Protein AF-A0A3N5EHM6-F1 (afdb_monomer)

Radius of gyration: 21.65 Å; Cα contacts (8 Å, |Δi|>4): 119; chains: 1; bounding box: 47×43×60 Å

pLDDT: mean 87.14, std 9.92, range [36.75, 95.5]

Foldseek 3Di:
DDDQDPPLLVVVLVVCVVVPDDAFDKDFLVVLCVSNVHDAPDPSSVVSVVVSQVVVVVVVWHWDDRCNPPRMIGTHHPVVVVVVVVVVVVVVLVVLVVVLVVLVPDDLVPDDPVCSVVSVVVNVVSVVVNVVVVVVVVVVVCCVVPPVVVVCPPD

Nearest PDB structures (foldseek):
  3na7-assembly1_A  TM=4.269E-01  e=7.988E+00  Helicobacter pylori NCTC 11638

Mean predicted aligned error: 8.36 Å

Structure (mmCIF, N/CA/C/O backbone):
data_AF-A0A3N5EHM6-F1
#
_entry.id   AF-A0A3N5EHM6-F1
#
loop_
_atom_site.group_PDB
_atom_site.id
_atom_site.type_symbol
_atom_site.label_atom_id
_atom_site.label_alt_id
_atom_site.label_comp_id
_atom_site.label_asym_id
_atom_site.label_entity_id
_atom_site.label_seq_id
_atom_site.pdbx_PDB_ins_code
_atom_site.Cartn_x
_atom_site.Cartn_y
_atom_site.Cartn_z
_atom_site.occupancy
_atom_site.B_iso_or_equiv
_atom_site.auth_seq_id
_atom_site.auth_comp_id
_atom_site.auth_asym_id
_atom_site.auth_atom_id
_atom_site.pdbx_PDB_model_num
ATOM 1 N N . MET A 1 1 ? 8.380 14.154 36.063 1.00 42.00 1 MET A N 1
ATOM 2 C CA . MET A 1 1 ? 8.611 13.977 34.612 1.00 42.00 1 MET A CA 1
ATOM 3 C C . MET A 1 1 ? 8.013 12.639 34.206 1.00 42.00 1 MET A C 1
ATOM 5 O O . MET A 1 1 ? 8.430 11.632 34.759 1.00 42.00 1 MET A O 1
ATOM 9 N N . SER A 1 2 ? 6.992 12.623 33.343 1.00 50.50 2 SER A N 1
ATOM 10 C CA . SER A 1 2 ? 6.391 11.370 32.861 1.00 50.50 2 SER A CA 1
ATOM 11 C C . SER A 1 2 ? 7.374 10.664 31.922 1.00 50.50 2 SER A C 1
ATOM 13 O O . SER A 1 2 ? 7.835 11.262 30.949 1.00 50.50 2 SER A O 1
ATOM 15 N N . VAL A 1 3 ? 7.746 9.425 32.245 1.00 61.59 3 VAL A N 1
ATOM 16 C CA . VAL A 1 3 ? 8.650 8.606 31.428 1.00 61.59 3 VAL A CA 1
ATOM 17 C C . VAL A 1 3 ? 7.869 8.121 30.209 1.00 61.59 3 VAL A C 1
ATOM 19 O O . VAL A 1 3 ? 7.010 7.249 30.323 1.00 61.59 3 VAL A O 1
ATOM 22 N N . ARG A 1 4 ? 8.144 8.695 29.032 1.00 64.44 4 ARG A N 1
ATOM 23 C CA . ARG A 1 4 ? 7.526 8.247 27.776 1.00 64.44 4 ARG A CA 1
ATOM 24 C C . ARG A 1 4 ? 8.094 6.881 27.389 1.00 64.44 4 ARG A C 1
ATOM 26 O O . ARG A 1 4 ? 9.306 6.740 27.225 1.00 64.44 4 ARG A O 1
ATOM 33 N N . LYS A 1 5 ? 7.226 5.877 27.236 1.00 69.88 5 LYS A N 1
ATOM 34 C CA . LYS A 1 5 ? 7.623 4.550 26.751 1.00 69.88 5 LYS A CA 1
ATOM 35 C C . LYS A 1 5 ? 7.941 4.637 25.257 1.00 69.88 5 LYS A C 1
ATOM 37 O O . LYS A 1 5 ? 7.133 5.114 24.466 1.00 69.88 5 LYS A O 1
ATOM 42 N N . LEU A 1 6 ? 9.133 4.186 24.875 1.00 77.44 6 LEU A N 1
ATOM 43 C CA . LEU A 1 6 ? 9.514 4.044 23.473 1.00 77.44 6 LEU A CA 1
ATOM 44 C C . LEU A 1 6 ? 9.160 2.636 22.964 1.00 77.44 6 LEU A C 1
ATOM 46 O O . LEU A 1 6 ? 9.281 1.671 23.721 1.00 77.44 6 LEU A O 1
ATOM 50 N N . PRO A 1 7 ? 8.792 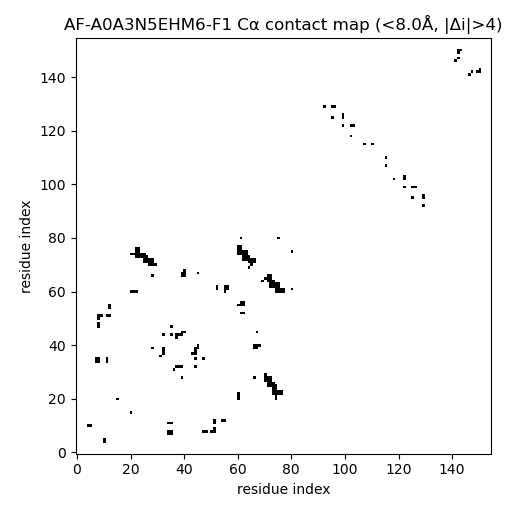2.491 21.679 1.00 84.50 7 PRO A N 1
ATOM 51 C CA . PRO A 1 7 ? 8.605 3.558 20.693 1.00 84.50 7 PRO A CA 1
ATOM 52 C C . PRO A 1 7 ? 7.267 4.304 20.868 1.00 84.50 7 PRO A C 1
ATOM 54 O O . PRO A 1 7 ? 6.240 3.684 21.130 1.00 84.50 7 PRO A O 1
ATOM 57 N N . LEU A 1 8 ? 7.279 5.630 20.663 1.00 89.56 8 LEU A N 1
ATOM 58 C CA . LEU A 1 8 ? 6.139 6.532 20.937 1.00 89.56 8 LEU A CA 1
ATOM 59 C C . LEU A 1 8 ? 4.844 6.146 20.208 1.00 89.56 8 LEU A C 1
ATOM 61 O O . LEU A 1 8 ? 3.749 6.392 20.706 1.00 89.56 8 LEU A O 1
ATOM 65 N N . TRP A 1 9 ? 4.962 5.515 19.038 1.00 91.62 9 TRP A N 1
ATOM 66 C CA . TRP A 1 9 ? 3.804 5.076 18.266 1.00 91.62 9 TRP A CA 1
ATOM 67 C C . TRP A 1 9 ? 2.978 4.001 18.985 1.00 91.62 9 TRP A C 1
ATOM 69 O O . TRP A 1 9 ? 1.769 3.964 18.787 1.00 91.62 9 TRP A O 1
ATOM 79 N N . LYS A 1 10 ? 3.592 3.157 19.832 1.00 91.19 10 LYS A N 1
ATOM 80 C CA . LYS A 1 10 ? 2.867 2.111 20.574 1.00 91.19 10 LYS A CA 1
ATOM 81 C C . LYS A 1 10 ? 1.933 2.713 21.607 1.00 91.19 10 LYS A C 1
ATOM 83 O O . LYS A 1 10 ? 0.760 2.369 21.626 1.00 91.19 10 LYS A O 1
ATOM 88 N N . SER A 1 11 ? 2.444 3.650 22.405 1.00 90.25 11 SER A N 1
ATOM 89 C CA . SER A 1 11 ? 1.629 4.367 23.388 1.00 90.25 11 SER A CA 1
ATOM 90 C C . SER A 1 11 ? 0.480 5.108 22.715 1.00 90.25 11 SER A C 1
ATOM 92 O O . SER A 1 11 ? -0.646 5.018 23.175 1.00 90.25 11 SER A O 1
ATOM 94 N N . LEU A 1 12 ? 0.725 5.734 21.558 1.00 91.62 12 LEU A N 1
ATOM 95 C CA . LEU A 1 12 ? -0.352 6.370 20.805 1.00 91.62 12 LEU A CA 1
ATOM 96 C C . LEU A 1 12 ? -1.414 5.362 20.331 1.00 91.62 12 LEU A C 1
ATOM 98 O O . LEU A 1 12 ? -2.596 5.678 20.366 1.00 91.62 12 LEU A O 1
ATOM 102 N N . VAL A 1 13 ? -1.034 4.159 19.890 1.00 92.81 13 VAL A N 1
ATOM 103 C CA . VAL A 1 13 ? -2.011 3.119 19.515 1.00 92.81 13 VAL A CA 1
ATOM 104 C C . VAL A 1 13 ? -2.831 2.667 20.725 1.00 92.81 13 VAL A C 1
ATOM 106 O O . VAL A 1 13 ? -4.052 2.573 20.617 1.00 92.81 13 VAL A O 1
ATOM 109 N N . GLU A 1 14 ? -2.188 2.434 21.870 1.00 91.50 14 GLU A N 1
ATOM 110 C CA . GLU A 1 14 ? -2.866 2.088 23.128 1.00 91.50 14 GLU A CA 1
ATOM 111 C C . GLU A 1 14 ? -3.863 3.181 23.545 1.00 91.50 14 GLU A C 1
ATOM 113 O O . GLU A 1 14 ? -5.011 2.869 23.871 1.00 91.50 14 GLU A O 1
ATOM 118 N N . ASP A 1 15 ? -3.465 4.453 23.456 1.00 91.00 15 ASP A N 1
ATOM 119 C CA . ASP A 1 15 ? -4.325 5.603 23.750 1.00 91.00 15 ASP A CA 1
ATOM 120 C C . ASP A 1 15 ? -5.528 5.651 22.798 1.00 91.00 15 ASP A C 1
ATOM 122 O O . ASP A 1 15 ? -6.670 5.797 23.233 1.00 91.00 15 ASP A O 1
ATOM 126 N N . LEU A 1 16 ? -5.298 5.464 21.493 1.00 91.44 16 LEU A N 1
ATOM 127 C CA . LEU A 1 16 ? -6.361 5.452 20.485 1.00 91.44 16 LEU A CA 1
ATOM 128 C C . LEU A 1 16 ? -7.382 4.338 20.749 1.00 91.44 16 LEU A C 1
ATOM 130 O O . LEU A 1 16 ? -8.583 4.592 20.661 1.00 91.44 16 LEU A O 1
ATOM 134 N N . ILE A 1 17 ? -6.911 3.128 21.073 1.00 90.62 17 ILE A N 1
ATOM 135 C CA . ILE A 1 17 ? -7.755 1.970 21.403 1.00 90.62 17 ILE A CA 1
ATOM 136 C C . ILE A 1 17 ? -8.554 2.234 22.680 1.00 90.62 17 ILE A C 1
ATOM 138 O O . ILE A 1 17 ? -9.762 1.997 22.703 1.00 90.62 17 ILE A O 1
ATOM 142 N N . THR A 1 18 ? -7.903 2.769 23.713 1.00 90.38 18 THR A N 1
ATOM 143 C CA . THR A 1 18 ? -8.532 3.070 25.008 1.00 90.38 18 THR A CA 1
ATOM 144 C C . THR A 1 18 ? -9.612 4.146 24.880 1.00 90.38 18 THR A C 1
ATOM 146 O O . THR A 1 18 ? -10.661 4.048 25.510 1.00 90.38 18 THR A O 1
ATOM 149 N N . GLU A 1 19 ? -9.409 5.142 24.017 1.00 88.44 19 GLU A N 1
ATOM 150 C CA . GLU A 1 19 ? -10.397 6.182 23.700 1.00 88.44 19 GLU A CA 1
ATOM 151 C C . GLU A 1 19 ? -11.603 5.689 22.879 1.00 88.44 19 GLU A C 1
ATOM 153 O O . GLU A 1 19 ? -12.486 6.488 22.554 1.00 88.44 19 GLU A O 1
ATOM 158 N N . GLY A 1 20 ? -11.630 4.414 22.483 1.00 86.75 20 GLY A N 1
ATOM 159 C CA . GLY A 1 20 ? -12.641 3.856 21.592 1.00 86.75 20 GLY A CA 1
ATOM 160 C C . GLY A 1 20 ? -12.397 4.271 20.142 1.00 86.75 20 GLY A C 1
ATOM 161 O O . GLY A 1 20 ? -12.760 5.371 19.707 1.00 86.75 20 GLY A O 1
ATOM 162 N N . VAL A 1 21 ? -11.760 3.392 19.368 1.00 88.69 21 VAL A N 1
ATOM 163 C CA . VAL A 1 21 ? -11.644 3.558 17.913 1.00 88.69 21 VAL A CA 1
ATOM 164 C C . VAL A 1 21 ? -12.964 3.147 17.269 1.00 88.69 21 VAL A C 1
ATOM 166 O O . VAL A 1 21 ? -13.465 2.053 17.507 1.00 88.69 21 VAL A O 1
ATOM 169 N N . GLU A 1 22 ? -13.507 4.013 16.417 1.00 90.06 22 GLU A N 1
ATOM 170 C CA . GLU A 1 22 ? -14.748 3.760 15.684 1.00 90.06 22 GLU A CA 1
ATOM 171 C C . GLU A 1 22 ? -14.575 4.108 14.206 1.00 90.06 22 GLU A C 1
ATOM 173 O O . GLU A 1 22 ? -13.814 5.010 13.839 1.00 90.06 22 GLU A O 1
ATOM 178 N N . HIS A 1 23 ? -15.296 3.406 13.332 1.00 90.12 23 HIS A N 1
ATOM 179 C CA . HIS A 1 23 ? -15.320 3.736 11.910 1.00 90.12 23 HIS A CA 1
ATOM 180 C C . HIS A 1 23 ? -15.903 5.139 11.689 1.00 90.12 23 HIS A C 1
ATOM 182 O O . HIS A 1 23 ? -16.923 5.504 12.259 1.00 90.12 23 HIS A O 1
ATOM 188 N N . GLY A 1 24 ? -15.264 5.925 10.826 1.00 87.56 24 GLY A N 1
ATOM 189 C CA . GLY A 1 24 ? -15.614 7.321 10.569 1.00 87.56 24 GLY A CA 1
ATOM 190 C C . GLY A 1 24 ? -14.925 8.318 11.502 1.00 87.56 24 GLY A C 1
ATOM 191 O O . GLY A 1 24 ? -14.921 9.507 11.188 1.00 87.56 24 GLY A O 1
ATOM 192 N N . LYS A 1 25 ? -14.285 7.864 12.591 1.00 91.25 25 LYS A N 1
ATOM 193 C CA . LYS A 1 25 ? -13.548 8.745 13.504 1.00 91.25 25 LYS A CA 1
ATOM 194 C C . LYS A 1 25 ? -12.364 9.387 12.783 1.00 91.25 25 LYS A C 1
ATOM 196 O O . LYS A 1 25 ? -11.558 8.703 12.144 1.00 91.25 25 LYS A O 1
ATOM 201 N N . VAL A 1 26 ? -12.285 10.713 12.877 1.00 91.00 26 VAL A N 1
ATOM 202 C CA . VAL A 1 26 ? -11.243 11.540 12.264 1.00 91.00 26 VAL A CA 1
ATOM 203 C C . VAL A 1 26 ? -10.299 12.026 13.353 1.00 91.00 26 VAL A C 1
ATOM 205 O O . VAL A 1 26 ? -10.731 12.544 14.379 1.00 91.00 26 VAL A O 1
ATOM 208 N N . TYR A 1 27 ? -9.007 11.886 13.106 1.00 90.38 27 TYR A N 1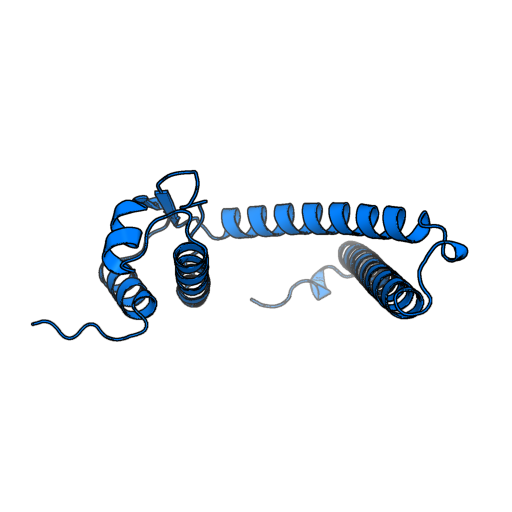
ATOM 209 C CA . TYR A 1 27 ? -7.941 12.355 13.967 1.00 90.38 27 TYR A CA 1
ATOM 210 C C . TYR A 1 27 ? -7.109 13.401 13.229 1.00 90.38 27 TYR A C 1
ATOM 212 O O . TYR A 1 27 ? -6.652 13.169 12.107 1.00 90.38 27 TYR A O 1
ATOM 220 N N . ASP A 1 28 ? -6.902 14.550 13.864 1.00 90.06 28 ASP A N 1
ATOM 221 C CA . ASP A 1 28 ? -6.049 15.612 13.335 1.00 90.06 28 ASP A CA 1
ATOM 222 C C . ASP A 1 28 ? -4.582 15.158 13.310 1.00 90.06 28 ASP A C 1
ATOM 224 O O . ASP A 1 28 ? -4.087 14.553 14.264 1.00 90.06 28 ASP A O 1
ATOM 228 N N . ALA A 1 29 ? -3.866 15.469 12.231 1.00 87.69 29 ALA A N 1
ATOM 229 C CA . ALA A 1 29 ? -2.433 15.236 12.135 1.00 87.69 29 ALA A CA 1
ATOM 230 C C . ALA A 1 29 ? -1.647 15.963 13.239 1.00 87.69 29 ALA A C 1
ATOM 232 O O . ALA A 1 29 ? -0.627 15.429 13.671 1.00 87.69 29 ALA A O 1
ATOM 233 N N . ALA A 1 30 ? -2.122 17.112 13.738 1.00 89.56 30 ALA A N 1
ATOM 234 C CA . ALA A 1 30 ? -1.471 17.838 14.833 1.00 89.56 30 ALA A CA 1
ATOM 235 C C . ALA A 1 30 ? -1.325 16.975 16.100 1.00 89.56 30 ALA A C 1
ATOM 237 O O . ALA A 1 30 ? -0.265 16.955 16.727 1.00 89.56 30 ALA A O 1
ATOM 238 N N . ARG A 1 31 ? -2.347 16.166 16.414 1.00 90.44 31 ARG A N 1
ATOM 239 C CA . ARG A 1 31 ? -2.307 15.196 17.520 1.00 90.44 31 ARG A CA 1
ATOM 240 C C . ARG A 1 31 ? -1.185 14.171 17.336 1.00 90.44 31 ARG A C 1
ATOM 242 O O . ARG A 1 31 ? -0.502 13.815 18.292 1.00 90.44 31 ARG A O 1
ATOM 249 N N . PHE A 1 32 ? -0.983 13.693 16.108 1.00 91.00 32 PHE A N 1
ATOM 250 C CA . PHE A 1 32 ? 0.095 12.751 15.803 1.00 91.00 32 PHE A CA 1
ATOM 251 C C . PHE A 1 32 ? 1.463 13.420 15.902 1.00 91.00 32 PHE A C 1
ATOM 253 O O . PHE A 1 32 ? 2.394 12.791 16.392 1.00 91.00 32 PHE A O 1
ATOM 260 N N . GLU A 1 33 ? 1.604 14.669 15.451 1.00 91.62 33 GLU A N 1
ATOM 261 C CA . GLU A 1 33 ? 2.876 15.397 15.536 1.00 91.62 33 GLU A CA 1
ATOM 262 C C . GLU A 1 33 ? 3.327 15.562 16.991 1.00 91.62 33 GLU A C 1
ATOM 264 O O . GLU A 1 33 ? 4.495 15.332 17.311 1.00 91.62 33 GLU A O 1
ATOM 269 N N . GLU A 1 34 ? 2.390 15.900 17.880 1.00 92.00 34 GLU A N 1
ATOM 270 C CA . GLU A 1 34 ? 2.644 16.044 19.312 1.00 92.00 34 GLU A CA 1
ATOM 271 C C . GLU A 1 34 ? 3.011 14.704 19.967 1.00 92.00 34 GLU A C 1
ATOM 273 O O . GLU A 1 34 ? 4.063 14.581 20.607 1.00 92.00 34 GLU A O 1
ATOM 278 N N . ALA A 1 35 ? 2.187 13.674 19.758 1.00 90.94 35 ALA A N 1
ATOM 279 C CA . ALA A 1 35 ? 2.385 12.359 20.363 1.00 90.94 35 ALA A CA 1
ATOM 280 C C . ALA A 1 35 ? 3.669 11.671 19.870 1.00 90.94 35 ALA A C 1
ATOM 282 O O . ALA A 1 35 ? 4.412 11.082 20.657 1.00 90.94 35 ALA A O 1
ATOM 283 N N . LEU A 1 36 ? 3.976 11.787 18.575 1.00 91.19 36 LEU A N 1
ATOM 284 C CA . LEU A 1 36 ? 5.167 11.196 17.964 1.00 91.19 36 LEU A CA 1
ATOM 285 C C . LEU A 1 36 ? 6.411 12.077 18.092 1.00 91.19 36 LEU A C 1
ATOM 287 O O . LEU A 1 36 ? 7.500 11.630 17.737 1.00 91.19 36 LEU A O 1
ATOM 291 N N . SER A 1 37 ? 6.266 13.312 18.583 1.00 91.94 37 SER A N 1
ATOM 292 C CA . SER A 1 37 ? 7.358 14.287 18.723 1.00 91.94 37 SER A CA 1
ATOM 293 C C . SER A 1 37 ? 8.148 14.514 17.426 1.00 91.94 37 SER A C 1
ATOM 295 O O . SER A 1 37 ? 9.355 14.749 17.454 1.00 91.94 37 SER A O 1
ATOM 297 N N . CYS A 1 38 ? 7.474 14.440 16.277 1.00 90.75 38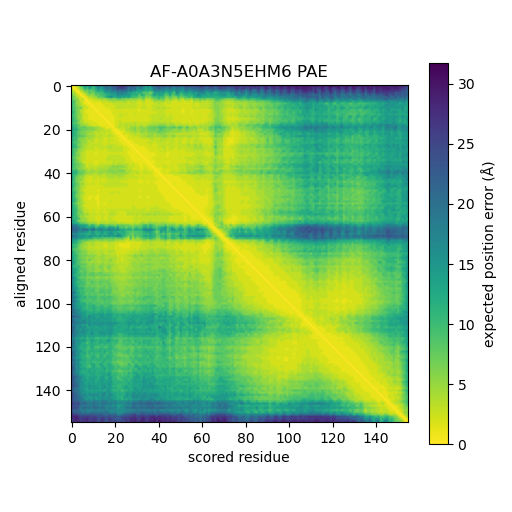 CYS A N 1
ATOM 298 C CA . CYS A 1 38 ? 8.061 14.685 14.961 1.00 90.75 38 CYS A CA 1
ATOM 299 C C . CYS A 1 38 ? 7.073 15.423 14.052 1.00 90.75 38 CYS A C 1
ATOM 301 O O . CYS A 1 38 ? 5.859 15.266 14.155 1.00 90.75 38 CYS A O 1
ATOM 303 N N . LYS A 1 39 ? 7.603 16.253 13.150 1.00 89.56 39 LYS A N 1
ATOM 304 C CA . LYS A 1 39 ? 6.801 17.089 12.246 1.00 89.56 39 LYS A CA 1
ATOM 305 C C . LYS A 1 39 ? 6.218 16.269 11.094 1.00 89.56 39 LYS A C 1
ATOM 307 O O . LYS A 1 39 ? 6.900 15.421 10.507 1.00 89.56 39 LYS A O 1
ATOM 312 N N . ARG A 1 40 ? 4.994 16.596 10.688 1.00 87.44 40 ARG A N 1
ATOM 313 C CA . ARG A 1 40 ? 4.340 16.079 9.486 1.00 87.44 40 ARG A CA 1
ATOM 314 C C . ARG A 1 40 ? 5.175 16.415 8.254 1.00 87.44 40 ARG A C 1
ATOM 316 O O . ARG A 1 40 ? 5.798 17.470 8.162 1.00 87.44 40 ARG A O 1
ATOM 323 N N . GLY A 1 41 ? 5.199 15.493 7.298 1.00 83.94 41 GLY A N 1
ATOM 324 C CA . GLY A 1 41 ? 6.019 15.608 6.087 1.00 83.94 41 GLY A CA 1
ATOM 325 C C . GLY A 1 41 ? 7.462 15.125 6.241 1.00 83.94 41 GLY A C 1
ATOM 326 O O . GLY A 1 41 ? 8.136 14.940 5.230 1.00 83.94 41 GLY A O 1
ATOM 327 N N . THR A 1 42 ? 7.924 14.837 7.461 1.00 89.56 42 THR A N 1
ATOM 328 C CA . THR A 1 42 ? 9.200 14.138 7.662 1.00 89.56 42 THR A CA 1
ATOM 329 C C . THR A 1 42 ? 9.066 12.646 7.342 1.00 89.56 42 THR A C 1
ATOM 331 O O . THR A 1 42 ? 7.986 12.051 7.431 1.00 89.56 42 THR A O 1
ATOM 334 N N . ARG A 1 43 ? 10.187 12.013 6.975 1.00 87.62 43 ARG A N 1
ATOM 335 C CA . ARG A 1 43 ? 10.243 10.560 6.755 1.00 87.62 43 ARG A CA 1
ATOM 336 C C . ARG A 1 43 ? 9.914 9.783 8.031 1.00 87.62 43 ARG A C 1
ATOM 338 O O . ARG A 1 43 ? 9.225 8.773 7.957 1.00 87.62 43 ARG A O 1
ATOM 345 N N . GLU A 1 44 ? 10.391 10.268 9.171 1.00 90.19 44 GLU A N 1
ATOM 346 C CA . GLU A 1 44 ? 10.169 9.686 10.500 1.00 90.19 44 GLU A CA 1
ATOM 347 C C . GLU A 1 44 ? 8.682 9.626 10.837 1.00 90.19 44 GLU A C 1
ATOM 349 O O . GLU A 1 44 ? 8.167 8.557 11.161 1.00 90.19 44 GLU A O 1
ATOM 354 N N . PHE A 1 45 ? 7.969 10.736 10.644 1.00 90.31 45 PHE A N 1
ATOM 355 C CA . PHE A 1 45 ? 6.524 10.790 10.834 1.00 90.31 45 PHE A CA 1
ATOM 356 C C . PHE A 1 45 ? 5.789 9.817 9.902 1.00 90.31 45 PHE A C 1
ATOM 358 O O . PHE A 1 45 ? 4.889 9.096 10.326 1.00 90.31 45 PHE A O 1
ATOM 365 N N . GLY A 1 46 ? 6.205 9.743 8.632 1.00 88.38 46 GLY A N 1
ATOM 366 C CA . GLY A 1 46 ? 5.648 8.787 7.673 1.00 88.38 46 GLY A CA 1
ATOM 367 C C . GLY A 1 46 ? 5.825 7.323 8.094 1.00 88.38 46 GLY A C 1
ATOM 368 O O . GLY A 1 46 ? 4.898 6.532 7.928 1.00 88.38 46 GLY A O 1
ATOM 369 N N . LEU A 1 47 ? 6.984 6.971 8.660 1.00 90.06 47 LEU A N 1
ATOM 370 C CA . LEU A 1 47 ? 7.258 5.629 9.184 1.00 90.06 47 LEU A CA 1
ATOM 371 C C . LEU A 1 47 ? 6.430 5.337 10.438 1.00 90.06 47 LEU A C 1
ATOM 373 O O . LEU A 1 47 ? 5.786 4.298 10.507 1.00 90.06 47 LEU A O 1
ATOM 377 N N . ALA A 1 48 ? 6.378 6.266 11.391 1.00 91.75 48 ALA A N 1
ATOM 378 C CA . ALA A 1 48 ? 5.596 6.092 12.610 1.00 91.75 48 ALA A CA 1
ATOM 379 C C . ALA A 1 48 ? 4.096 5.920 12.316 1.00 91.75 48 ALA A C 1
ATOM 381 O O . ALA A 1 48 ? 3.465 5.005 12.836 1.00 91.75 48 ALA A O 1
ATOM 382 N N . VAL A 1 49 ? 3.529 6.732 11.417 1.00 91.38 49 VAL A N 1
ATOM 383 C CA . VAL A 1 49 ? 2.135 6.574 10.969 1.00 91.38 49 VAL A CA 1
ATOM 384 C C . VAL A 1 49 ? 1.917 5.236 10.257 1.00 91.38 49 VAL A C 1
ATOM 386 O O . VAL A 1 49 ? 0.834 4.664 10.363 1.00 91.38 49 VAL A O 1
ATOM 389 N N . HIS A 1 50 ? 2.914 4.717 9.536 1.00 91.38 50 HIS A N 1
ATOM 390 C CA . HIS A 1 50 ? 2.817 3.391 8.930 1.00 91.38 50 HIS A CA 1
ATOM 391 C C . HIS A 1 50 ? 2.746 2.279 9.985 1.00 91.38 50 HIS A C 1
ATOM 393 O O . HIS A 1 50 ? 1.863 1.434 9.880 1.00 91.38 50 HIS A O 1
ATOM 399 N N . GLU A 1 51 ? 3.590 2.317 11.018 1.00 93.69 51 GLU A N 1
ATOM 400 C CA . GLU A 1 51 ? 3.537 1.351 12.129 1.00 93.69 51 GLU A CA 1
ATOM 401 C C . GLU A 1 51 ? 2.188 1.405 12.865 1.00 93.69 51 GLU A C 1
ATOM 403 O O . GLU A 1 51 ? 1.585 0.369 13.130 1.00 93.69 51 GLU A O 1
ATOM 408 N N . ILE A 1 52 ? 1.651 2.609 13.103 1.00 93.38 52 ILE A N 1
ATOM 409 C CA . ILE A 1 52 ? 0.316 2.792 13.702 1.00 93.38 52 ILE A CA 1
ATOM 410 C C . ILE A 1 52 ? -0.765 2.129 12.848 1.00 93.38 52 ILE A C 1
ATOM 412 O O . ILE A 1 52 ? -1.632 1.442 13.380 1.00 93.38 52 ILE A O 1
ATOM 416 N N . LYS A 1 53 ? -0.723 2.324 11.523 1.00 92.75 53 LYS A N 1
ATOM 417 C CA . LYS A 1 53 ? -1.667 1.683 10.595 1.00 92.75 53 LYS A CA 1
ATOM 418 C C . LYS A 1 53 ? -1.592 0.164 10.699 1.00 92.75 53 LYS A C 1
ATOM 420 O O . LYS A 1 53 ? -2.624 -0.470 10.867 1.00 92.75 53 LYS A O 1
ATOM 425 N N . MET A 1 54 ? -0.381 -0.389 10.645 1.00 92.94 54 MET A N 1
ATOM 426 C CA . MET A 1 54 ? -0.148 -1.833 10.724 1.00 92.94 54 MET A CA 1
ATOM 427 C C . MET A 1 54 ? -0.658 -2.431 12.037 1.00 92.94 54 MET A C 1
ATOM 429 O O . MET A 1 54 ? -1.211 -3.529 12.033 1.00 92.94 54 MET A O 1
ATOM 433 N N . GLU A 1 55 ? -0.482 -1.727 13.155 1.00 94.38 55 GLU A N 1
ATOM 434 C CA . GLU A 1 55 ? -0.957 -2.207 14.451 1.00 94.38 55 GLU A CA 1
ATOM 435 C C . GLU A 1 55 ? -2.482 -2.110 14.566 1.00 94.38 55 GLU A C 1
ATOM 437 O O . GLU A 1 55 ? -3.128 -3.092 14.918 1.00 94.38 55 GLU A O 1
ATOM 442 N N . LEU A 1 56 ? -3.088 -0.982 14.181 1.00 92.56 56 LEU A N 1
ATOM 443 C CA . LEU A 1 56 ? -4.550 -0.835 14.163 1.00 92.56 56 LEU A CA 1
ATOM 444 C C . LEU A 1 56 ? -5.231 -1.874 13.257 1.00 92.56 56 LEU A C 1
ATOM 446 O O . LEU A 1 56 ? -6.282 -2.402 13.622 1.00 92.56 56 LEU A O 1
ATOM 450 N N . GLU A 1 57 ? -4.608 -2.230 12.128 1.00 91.81 57 GLU A N 1
ATOM 451 C CA . GLU A 1 57 ? -5.100 -3.273 11.219 1.00 91.81 57 GLU A CA 1
ATOM 452 C C . GLU A 1 57 ? -5.198 -4.643 11.907 1.00 91.81 57 GLU A C 1
ATOM 454 O O . GLU A 1 57 ? -6.145 -5.389 11.649 1.00 91.81 57 GLU A O 1
ATOM 459 N N . ARG A 1 58 ? -4.285 -4.966 12.836 1.00 90.62 58 ARG A N 1
ATOM 460 C CA . ARG A 1 58 ? -4.351 -6.203 13.644 1.00 90.62 58 ARG A CA 1
ATOM 461 C C . ARG A 1 58 ? -5.533 -6.214 14.607 1.00 90.62 58 ARG A C 1
ATOM 463 O O . ARG A 1 58 ? -6.018 -7.286 14.956 1.00 90.62 58 ARG A O 1
ATOM 470 N N . HIS A 1 59 ? -6.007 -5.036 15.000 1.00 89.12 59 HIS A N 1
ATOM 471 C CA . HIS A 1 59 ? -7.199 -4.851 15.824 1.00 89.12 59 HIS A CA 1
ATOM 472 C C . HIS A 1 59 ? -8.484 -4.672 14.994 1.00 89.12 59 HIS A C 1
ATOM 474 O O . HIS A 1 59 ? -9.539 -4.410 15.562 1.00 89.12 59 HIS A O 1
ATOM 480 N N . GLY A 1 60 ? -8.421 -4.823 13.664 1.00 89.19 60 GLY A N 1
ATOM 481 C CA . GLY A 1 60 ? -9.580 -4.706 12.773 1.00 89.19 60 GLY A CA 1
ATOM 482 C C . GLY A 1 60 ? -9.940 -3.273 12.370 1.00 89.19 60 GLY A C 1
ATOM 483 O O . GLY A 1 60 ? -10.982 -3.064 11.753 1.00 89.19 60 GLY A O 1
ATOM 484 N N . PHE A 1 61 ? -9.086 -2.292 12.677 1.00 92.88 61 PHE A N 1
ATOM 485 C CA . PHE A 1 61 ? -9.308 -0.887 12.340 1.00 92.88 61 PHE A CA 1
ATOM 486 C C . PHE A 1 61 ? -8.383 -0.426 11.216 1.00 92.88 61 PHE A C 1
ATOM 488 O O . PHE A 1 61 ? -7.177 -0.650 11.234 1.00 92.88 61 PHE A O 1
ATOM 495 N N . TYR A 1 62 ? -8.936 0.296 10.244 1.00 92.62 62 TYR A N 1
ATOM 496 C CA . TYR A 1 62 ? -8.194 0.702 9.052 1.00 92.62 62 TYR A CA 1
ATOM 497 C C . TYR A 1 62 ? -8.001 2.212 9.032 1.00 92.62 62 TYR A C 1
ATOM 499 O O . TYR A 1 62 ? -8.921 2.961 8.712 1.00 92.62 62 TYR A O 1
ATOM 507 N N . LEU A 1 63 ? -6.799 2.685 9.350 1.00 91.62 63 LEU A N 1
ATOM 508 C CA . LEU A 1 63 ? -6.499 4.115 9.361 1.00 91.62 63 LEU A CA 1
ATOM 509 C C . LEU A 1 63 ? -6.075 4.596 7.962 1.00 91.62 63 LEU A C 1
ATOM 511 O O . LEU A 1 63 ? -5.013 4.253 7.436 1.00 91.62 63 LEU A O 1
ATOM 515 N N . GLN A 1 64 ? -6.899 5.443 7.355 1.00 88.88 64 GLN A N 1
ATOM 516 C CA . GLN A 1 64 ? -6.705 5.983 6.014 1.00 88.88 64 GLN A CA 1
ATOM 517 C C . GLN A 1 64 ? -6.461 7.491 6.051 1.00 88.88 64 GLN A C 1
ATOM 519 O O . GLN A 1 64 ? -6.960 8.202 6.910 1.00 88.88 64 GLN A O 1
ATOM 524 N N . GLY A 1 65 ? -5.695 7.986 5.085 1.00 79.94 65 GLY A N 1
ATOM 525 C CA . GLY A 1 65 ? -5.390 9.406 4.939 1.00 79.94 65 GLY A CA 1
ATOM 526 C C . GLY A 1 65 ? -3.909 9.619 4.680 1.00 79.94 65 GLY A C 1
ATOM 527 O O . GLY A 1 65 ? -3.053 8.820 5.098 1.00 79.94 65 GLY A O 1
ATOM 528 N N . HIS A 1 66 ? -3.612 10.688 3.954 1.00 67.44 66 HIS A N 1
ATOM 529 C CA . HIS A 1 66 ? -2.259 11.193 3.809 1.00 67.44 66 HIS A CA 1
ATOM 530 C C . HIS A 1 66 ? -2.030 12.264 4.867 1.00 67.44 66 HIS A C 1
ATOM 532 O O . HIS A 1 66 ? -2.158 13.443 4.570 1.00 67.44 66 HIS A O 1
ATOM 538 N N . ALA A 1 67 ? -1.605 11.882 6.072 1.00 59.75 67 ALA A N 1
ATOM 539 C CA . ALA A 1 67 ? -1.280 12.848 7.130 1.00 59.75 67 ALA A CA 1
ATOM 540 C C . ALA A 1 67 ? -0.255 13.922 6.695 1.00 59.75 67 ALA A C 1
ATOM 542 O O . ALA A 1 67 ? -0.224 15.020 7.236 1.00 59.75 67 ALA A O 1
ATOM 543 N N . ILE A 1 68 ? 0.543 13.628 5.661 1.00 60.75 68 ILE A N 1
ATOM 544 C CA . ILE A 1 68 ? 1.471 14.569 5.018 1.00 60.75 68 ILE A CA 1
ATOM 545 C C . ILE A 1 68 ? 0.751 15.666 4.200 1.00 60.75 68 ILE A C 1
ATOM 547 O O . ILE A 1 68 ? 1.290 16.759 4.066 1.00 60.75 68 ILE A O 1
ATOM 551 N N . ARG A 1 69 ? -0.428 15.396 3.619 1.00 63.88 69 ARG A N 1
ATOM 552 C CA . ARG A 1 69 ? -1.132 16.296 2.677 1.00 63.88 69 ARG A CA 1
ATOM 553 C C . ARG A 1 69 ? -2.518 16.748 3.136 1.00 63.88 69 ARG A C 1
ATOM 555 O O . ARG A 1 69 ? -2.898 17.874 2.861 1.00 63.88 69 ARG A O 1
ATOM 562 N N . GLU A 1 70 ? -3.273 15.870 3.782 1.00 65.62 70 GLU A N 1
ATOM 563 C CA . GLU A 1 70 ? -4.704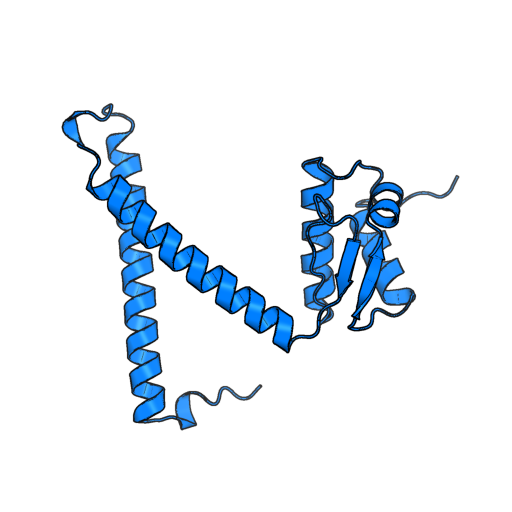 16.042 4.072 1.00 65.62 70 GLU A CA 1
ATOM 564 C C . GLU A 1 70 ? -4.961 16.564 5.492 1.00 65.62 70 GLU A C 1
ATOM 566 O O . GLU A 1 70 ? -6.103 16.827 5.852 1.00 65.62 70 GLU A O 1
ATOM 571 N N . GLY A 1 71 ? -3.912 16.701 6.315 1.00 79.75 71 GLY A N 1
ATOM 572 C CA . GLY A 1 71 ? -4.005 17.245 7.676 1.00 79.75 71 GLY A CA 1
ATOM 573 C C . GLY A 1 71 ? -4.806 16.390 8.661 1.00 79.75 71 GLY A C 1
ATOM 574 O O . GLY A 1 71 ? -4.879 16.735 9.830 1.00 79.75 71 GLY A O 1
ATOM 575 N N . SER A 1 72 ? -5.374 15.267 8.226 1.00 86.69 72 SER A N 1
ATOM 576 C CA . SER A 1 72 ? -6.165 14.370 9.062 1.00 86.69 72 SER A CA 1
ATOM 577 C C . SER A 1 72 ? -6.006 12.912 8.629 1.00 86.69 72 SER A C 1
ATOM 579 O O . SER A 1 72 ? -5.567 12.600 7.517 1.00 86.69 72 SER A O 1
ATOM 581 N N . LEU A 1 73 ? -6.330 12.011 9.550 1.00 89.62 73 LEU A N 1
ATOM 582 C CA . LEU A 1 73 ? -6.373 10.567 9.368 1.00 89.62 73 LEU A CA 1
ATOM 583 C C . LEU A 1 73 ? -7.745 10.073 9.827 1.00 89.62 73 LEU A C 1
ATOM 585 O O . LEU A 1 73 ? -8.231 10.472 10.875 1.00 89.62 73 LEU A O 1
ATOM 589 N N . THR A 1 74 ? -8.394 9.219 9.049 1.00 91.56 74 THR A N 1
ATOM 590 C CA . THR A 1 74 ? -9.749 8.726 9.316 1.00 91.56 74 THR A CA 1
ATOM 591 C C . THR A 1 74 ? -9.748 7.214 9.404 1.00 91.56 74 THR A C 1
ATOM 593 O O . THR A 1 74 ? -9.172 6.543 8.547 1.00 91.56 74 THR A O 1
ATOM 596 N N . ILE A 1 75 ? -10.434 6.664 10.396 1.00 93.25 75 ILE A N 1
ATOM 597 C CA . ILE A 1 75 ? -10.701 5.229 10.450 1.00 93.25 75 ILE A CA 1
ATOM 598 C C . ILE A 1 75 ? -11.791 4.917 9.430 1.00 93.25 75 ILE A C 1
ATOM 600 O O . ILE A 1 75 ? -12.881 5.482 9.476 1.00 93.25 75 ILE A O 1
ATOM 604 N N . ILE A 1 76 ? -11.508 4.034 8.483 1.00 92.50 76 ILE A N 1
ATOM 605 C CA . ILE A 1 76 ? -12.451 3.646 7.436 1.00 92.50 76 ILE A CA 1
ATOM 606 C C . ILE A 1 76 ? -13.029 2.258 7.707 1.00 92.50 76 ILE A C 1
ATOM 608 O O . ILE A 1 76 ? -12.364 1.431 8.329 1.00 92.50 76 ILE A O 1
ATOM 612 N N . PRO A 1 77 ? -14.246 1.981 7.213 1.00 91.19 77 PRO A N 1
ATOM 613 C CA . PRO A 1 77 ? -14.829 0.656 7.337 1.00 91.19 77 PRO A CA 1
ATOM 614 C C . PRO A 1 77 ? -14.122 -0.364 6.413 1.00 91.19 77 PRO A C 1
ATOM 616 O O . PRO A 1 77 ? -13.514 0.034 5.401 1.00 91.19 77 PRO A O 1
ATOM 619 N N . PRO A 1 78 ? -14.210 -1.675 6.718 1.00 89.12 78 PRO A N 1
ATOM 620 C CA . PRO A 1 78 ? -13.524 -2.739 5.981 1.00 89.12 78 PRO A CA 1
ATOM 621 C C . PRO A 1 78 ? -13.814 -2.740 4.472 1.00 89.12 78 PRO A C 1
ATOM 623 O O . PRO A 1 78 ? -12.912 -2.946 3.657 1.00 89.12 78 PRO A O 1
ATOM 626 N N . GLU A 1 79 ? -15.046 -2.439 4.055 1.00 89.06 79 GLU A N 1
ATOM 627 C CA . GLU A 1 79 ? -15.459 -2.433 2.644 1.00 89.06 79 GLU A CA 1
ATOM 628 C C . GLU A 1 79 ? -14.699 -1.366 1.846 1.00 89.06 79 GLU A C 1
ATOM 630 O O . GLU A 1 79 ? -14.284 -1.577 0.695 1.00 89.06 79 GLU A O 1
ATOM 635 N N . LYS A 1 80 ? -14.468 -0.208 2.477 1.00 88.62 80 LYS A N 1
ATOM 636 C CA . LYS A 1 80 ? -13.684 0.881 1.893 1.00 88.62 80 LYS A CA 1
ATOM 637 C C . LYS A 1 80 ? -12.203 0.514 1.857 1.00 88.62 80 LYS A C 1
ATOM 639 O O . LYS A 1 80 ? -11.555 0.782 0.843 1.00 88.62 80 LYS A O 1
ATOM 644 N N . HIS A 1 81 ? -11.682 -0.150 2.891 1.00 88.38 81 HIS A N 1
ATOM 645 C CA . HIS A 1 81 ? -10.300 -0.636 2.905 1.00 88.38 81 HIS A CA 1
ATOM 646 C C . HIS A 1 81 ? -10.045 -1.649 1.777 1.00 88.38 81 HIS A C 1
ATOM 648 O O . HIS A 1 81 ? -9.114 -1.472 0.990 1.00 88.38 81 HIS A O 1
ATOM 654 N N . ILE A 1 82 ? -10.936 -2.631 1.593 1.00 88.31 82 ILE A N 1
ATOM 655 C CA . ILE A 1 82 ? -10.877 -3.597 0.482 1.00 88.31 82 ILE A CA 1
ATOM 656 C C . ILE A 1 82 ? -10.904 -2.881 -0.873 1.00 88.31 82 ILE A C 1
ATOM 658 O O . ILE A 1 82 ? -10.148 -3.226 -1.787 1.00 88.31 82 ILE A O 1
ATOM 662 N N . SER A 1 83 ? -11.764 -1.874 -1.027 1.00 86.44 83 SER A N 1
ATOM 663 C CA . SER A 1 83 ? -11.867 -1.099 -2.267 1.00 86.44 83 SER A CA 1
ATOM 664 C C . SER A 1 83 ? -10.569 -0.346 -2.584 1.00 86.44 83 SER A C 1
ATOM 666 O O . SER A 1 83 ? -10.105 -0.362 -3.729 1.00 86.44 83 SER A O 1
ATOM 668 N N . ILE A 1 84 ? -9.938 0.250 -1.569 1.00 84.62 84 ILE A N 1
ATOM 669 C CA . ILE A 1 84 ? -8.639 0.924 -1.689 1.00 84.62 84 ILE A CA 1
ATOM 670 C C . ILE A 1 84 ? -7.533 -0.082 -2.020 1.00 84.62 84 ILE A C 1
ATOM 672 O O . ILE A 1 84 ? -6.748 0.168 -2.938 1.00 84.62 84 ILE A O 1
ATOM 676 N N . ALA A 1 85 ? -7.497 -1.235 -1.348 1.00 85.88 85 ALA A N 1
ATOM 677 C CA . ALA A 1 85 ? -6.535 -2.299 -1.623 1.00 85.88 85 ALA A CA 1
ATOM 678 C C . ALA A 1 85 ? -6.644 -2.785 -3.078 1.00 85.88 85 ALA A C 1
ATOM 680 O O . ALA A 1 85 ? -5.642 -2.844 -3.794 1.00 85.88 85 ALA A O 1
ATOM 681 N N . LYS A 1 86 ? -7.868 -3.017 -3.575 1.00 86.88 86 LYS A N 1
ATOM 682 C CA . LYS A 1 86 ? -8.126 -3.371 -4.983 1.00 86.88 86 LYS A CA 1
ATOM 683 C C . LYS A 1 86 ? -7.659 -2.282 -5.952 1.00 86.88 86 LYS A C 1
ATOM 685 O O . LYS A 1 86 ? -7.073 -2.592 -6.991 1.00 86.88 86 LYS A O 1
ATOM 690 N N . ALA A 1 87 ? -7.912 -1.010 -5.647 1.00 85.06 87 ALA A N 1
ATOM 691 C CA . ALA A 1 87 ? -7.473 0.105 -6.485 1.00 85.06 87 ALA A CA 1
ATOM 692 C C . ALA A 1 87 ? -5.938 0.239 -6.516 1.00 85.06 87 ALA A C 1
ATOM 694 O O . ALA A 1 87 ? -5.356 0.449 -7.586 1.00 85.06 87 ALA A O 1
ATOM 695 N N . SER A 1 88 ? -5.285 0.076 -5.362 1.00 84.50 88 SER A N 1
ATOM 696 C CA . SER A 1 88 ? -3.825 0.052 -5.225 1.00 84.50 88 SER A CA 1
ATOM 697 C C . SER A 1 88 ? -3.216 -1.085 -6.041 1.00 84.50 88 SER A C 1
ATOM 699 O O . SER A 1 88 ? -2.305 -0.865 -6.840 1.00 84.50 88 SER A O 1
ATOM 701 N N . GLU A 1 89 ? -3.795 -2.281 -5.949 1.00 86.94 89 GLU A N 1
ATOM 702 C CA . GLU A 1 89 ? -3.336 -3.447 -6.697 1.00 86.94 89 GLU A CA 1
ATOM 703 C C . GLU A 1 89 ? -3.443 -3.239 -8.216 1.00 86.94 89 GLU A C 1
ATOM 705 O O . GLU A 1 89 ? -2.470 -3.439 -8.947 1.00 86.94 89 GLU A O 1
ATOM 710 N N . ARG A 1 90 ? -4.571 -2.712 -8.713 1.00 87.88 90 ARG A N 1
ATOM 711 C CA . ARG A 1 90 ? -4.721 -2.351 -10.140 1.00 87.88 90 ARG A CA 1
ATOM 712 C C . ARG A 1 90 ? -3.661 -1.346 -10.598 1.00 87.88 90 ARG A C 1
ATOM 714 O O . ARG A 1 90 ? -3.106 -1.476 -11.694 1.00 87.88 90 ARG A O 1
ATOM 721 N N . ARG A 1 91 ? -3.355 -0.344 -9.768 1.00 89.31 91 ARG A N 1
ATOM 722 C CA . ARG A 1 91 ? -2.304 0.644 -10.052 1.00 89.31 91 ARG A CA 1
ATOM 723 C C . ARG A 1 91 ? -0.926 -0.017 -10.104 1.00 89.31 91 ARG A C 1
ATOM 725 O O . ARG A 1 91 ? -0.170 0.249 -11.037 1.00 89.31 91 ARG A O 1
ATOM 732 N N . ASN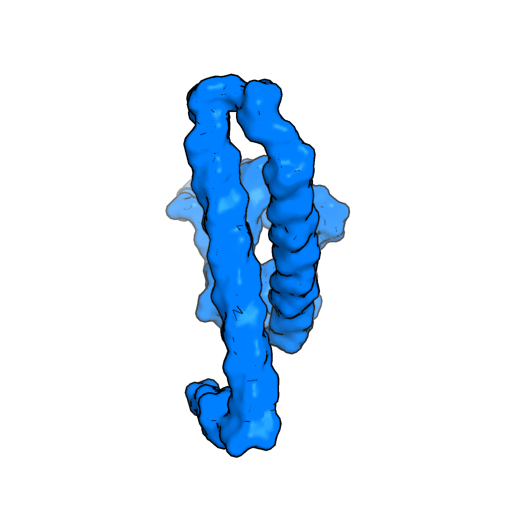 A 1 92 ? -0.621 -0.907 -9.164 1.00 88.00 92 ASN A N 1
ATOM 733 C CA . ASN A 1 92 ? 0.636 -1.652 -9.126 1.00 88.00 92 ASN A CA 1
ATOM 734 C C . ASN A 1 92 ? 0.809 -2.542 -10.359 1.00 88.00 92 ASN A C 1
ATOM 736 O O . ASN A 1 92 ? 1.895 -2.576 -10.938 1.00 88.00 92 ASN A O 1
ATOM 740 N N . GLN A 1 93 ? -0.259 -3.196 -10.818 1.00 88.94 93 GLN A N 1
ATOM 741 C CA . GLN A 1 93 ? -0.247 -3.961 -12.067 1.00 88.94 93 GLN A CA 1
ATOM 742 C C . GLN A 1 93 ? 0.048 -3.067 -13.277 1.00 88.94 93 GLN A C 1
ATOM 744 O O . GLN A 1 93 ? 0.910 -3.396 -14.093 1.00 88.94 93 GLN A O 1
ATOM 749 N N . LYS A 1 94 ? -0.601 -1.898 -13.381 1.00 90.31 94 LYS A N 1
ATOM 750 C CA . LYS A 1 94 ? -0.319 -0.926 -14.453 1.00 90.31 94 LYS A CA 1
ATOM 751 C C . LYS A 1 94 ? 1.138 -0.454 -14.421 1.00 90.31 94 LYS A C 1
ATOM 753 O O . LYS A 1 94 ? 1.811 -0.468 -15.452 1.00 90.31 94 LYS A O 1
ATOM 758 N N . ASN A 1 95 ? 1.636 -0.081 -13.243 1.00 90.81 95 ASN A N 1
ATOM 759 C CA . ASN A 1 95 ? 3.018 0.359 -13.052 1.00 90.81 95 ASN A CA 1
ATO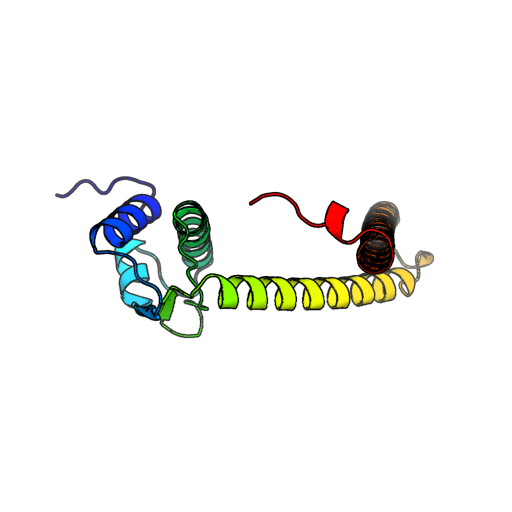M 760 C C . ASN A 1 95 ? 4.017 -0.739 -13.427 1.00 90.81 95 ASN A C 1
ATOM 762 O O . ASN A 1 95 ? 5.029 -0.458 -14.063 1.00 90.81 95 ASN A O 1
ATOM 766 N N . ARG A 1 96 ? 3.708 -1.997 -13.106 1.00 92.62 96 ARG A N 1
ATOM 767 C CA . ARG A 1 96 ? 4.543 -3.142 -13.470 1.00 92.62 96 ARG A CA 1
ATOM 768 C C . ARG A 1 96 ? 4.618 -3.364 -14.971 1.00 92.62 96 ARG A C 1
ATOM 770 O O . ARG A 1 96 ? 5.715 -3.533 -15.490 1.00 92.62 96 ARG A O 1
ATOM 777 N N . ARG A 1 97 ? 3.483 -3.319 -15.675 1.00 92.31 97 ARG A N 1
ATOM 778 C CA . ARG A 1 97 ? 3.458 -3.412 -17.145 1.00 92.31 97 ARG A CA 1
ATOM 779 C C . ARG A 1 97 ? 4.308 -2.313 -17.777 1.00 92.31 97 ARG A C 1
ATOM 781 O O . ARG A 1 97 ? 5.104 -2.594 -18.665 1.00 92.31 97 ARG A O 1
ATOM 788 N N . ARG A 1 98 ? 4.197 -1.082 -17.263 1.00 93.88 98 ARG A N 1
ATOM 789 C CA . ARG A 1 98 ? 5.036 0.042 -17.697 1.00 93.88 98 ARG A CA 1
ATOM 790 C C . ARG A 1 98 ? 6.521 -0.213 -17.430 1.00 93.88 98 ARG A C 1
ATOM 792 O O . ARG A 1 98 ? 7.330 0.027 -18.314 1.00 93.88 98 ARG A O 1
ATOM 799 N N . ALA A 1 99 ? 6.880 -0.717 -16.250 1.00 92.94 99 ALA A N 1
ATOM 800 C CA . ALA A 1 99 ? 8.266 -1.037 -15.914 1.00 92.94 99 ALA A CA 1
ATOM 801 C C . ALA A 1 99 ? 8.852 -2.123 -16.832 1.00 92.94 99 ALA A C 1
ATOM 803 O O . ALA A 1 99 ? 9.975 -1.973 -17.302 1.00 92.94 99 ALA A O 1
ATOM 804 N N . ILE A 1 100 ? 8.083 -3.173 -17.144 1.00 94.31 100 ILE A N 1
ATOM 805 C CA . ILE A 1 100 ? 8.485 -4.210 -18.108 1.00 94.31 100 ILE A CA 1
ATOM 806 C C . ILE A 1 100 ? 8.710 -3.597 -19.494 1.00 94.31 100 ILE A C 1
ATOM 808 O O . ILE A 1 100 ? 9.725 -3.890 -20.115 1.00 94.31 100 ILE A O 1
ATOM 812 N N . ALA A 1 101 ? 7.805 -2.732 -19.963 1.00 93.88 101 ALA A N 1
ATOM 813 C CA . ALA A 1 101 ? 7.944 -2.074 -21.262 1.00 93.88 101 ALA A CA 1
ATOM 814 C C . ALA A 1 101 ? 9.196 -1.184 -21.331 1.00 93.88 101 ALA A C 1
ATOM 816 O O . ALA A 1 101 ? 9.958 -1.278 -22.285 1.00 93.88 101 ALA A O 1
ATOM 817 N N . LEU A 1 102 ? 9.443 -0.369 -20.298 1.00 92.44 102 LEU A N 1
ATOM 818 C CA . LEU A 1 102 ? 10.627 0.494 -20.224 1.00 92.44 102 LEU A CA 1
ATOM 819 C C . LEU A 1 102 ? 11.926 -0.320 -20.220 1.00 92.44 102 LEU A C 1
ATOM 821 O O . LEU A 1 102 ? 12.845 -0.025 -20.979 1.00 92.44 102 LEU A O 1
ATOM 825 N N . LEU A 1 103 ? 11.991 -1.367 -19.395 1.00 92.38 103 LEU A N 1
ATOM 826 C CA . LEU A 1 103 ? 13.167 -2.231 -19.316 1.00 92.38 103 LEU A CA 1
ATOM 827 C C . LEU A 1 103 ? 13.372 -3.039 -20.601 1.00 92.38 103 LEU A C 1
ATOM 829 O O . LEU A 1 103 ? 14.512 -3.212 -21.016 1.00 92.38 103 LEU A O 1
ATOM 833 N N . GLY A 1 104 ? 12.295 -3.508 -21.234 1.00 91.94 104 GLY A N 1
ATOM 834 C CA . GLY A 1 104 ? 12.349 -4.237 -22.503 1.00 91.94 104 GLY A CA 1
ATOM 835 C C . GLY A 1 104 ? 12.749 -3.364 -23.695 1.00 91.94 104 GLY A C 1
ATOM 836 O O . GLY A 1 104 ? 13.390 -3.863 -24.609 1.00 91.94 104 GLY A O 1
ATOM 837 N N . ALA A 1 105 ? 12.418 -2.070 -23.667 1.00 92.56 105 ALA A N 1
ATOM 838 C CA . ALA A 1 105 ? 12.831 -1.098 -24.681 1.00 92.56 105 ALA A CA 1
ATOM 839 C C . ALA A 1 105 ? 14.243 -0.530 -24.446 1.00 92.56 105 ALA A C 1
ATOM 841 O O . ALA A 1 105 ? 14.758 0.202 -25.287 1.00 92.56 105 ALA A O 1
ATOM 842 N N . THR A 1 106 ? 14.865 -0.821 -23.299 1.00 91.62 106 THR A N 1
ATOM 843 C CA . THR A 1 106 ? 16.229 -0.367 -23.010 1.00 91.62 106 THR A CA 1
ATOM 844 C C . THR A 1 106 ? 17.217 -1.164 -23.857 1.00 91.62 106 THR A C 1
ATOM 846 O O . THR A 1 106 ? 17.310 -2.383 -23.696 1.00 91.62 106 THR A O 1
ATOM 849 N N . ASP A 1 107 ? 17.984 -0.481 -24.711 1.00 90.94 107 ASP A N 1
ATOM 850 C CA . ASP A 1 107 ? 19.079 -1.111 -25.447 1.00 90.94 107 ASP A CA 1
ATOM 851 C C . ASP A 1 107 ? 20.148 -1.606 -24.464 1.00 90.94 107 ASP A C 1
ATOM 853 O O . ASP A 1 107 ? 20.770 -0.845 -23.717 1.00 90.94 107 ASP A O 1
ATOM 857 N N . ARG A 1 108 ? 20.324 -2.925 -24.446 1.00 87.12 108 ARG A N 1
ATOM 858 C CA . ARG A 1 108 ? 21.198 -3.622 -23.505 1.00 87.12 108 ARG A CA 1
ATOM 859 C C . ARG A 1 108 ? 22.661 -3.390 -23.830 1.00 87.12 108 ARG A C 1
ATOM 861 O O . ARG A 1 108 ? 23.487 -3.493 -22.925 1.00 87.12 108 ARG A O 1
ATOM 868 N N . GLU A 1 109 ? 22.992 -3.088 -25.081 1.00 90.19 109 GLU A N 1
ATOM 869 C CA . GLU A 1 109 ? 24.377 -2.867 -25.486 1.00 90.19 109 GLU A CA 1
ATOM 870 C C . GLU A 1 109 ? 24.921 -1.534 -24.987 1.00 90.19 109 GLU A C 1
ATOM 872 O O . GLU A 1 109 ? 26.106 -1.437 -24.672 1.00 90.19 109 GLU A O 1
ATOM 877 N N . LEU A 1 110 ? 24.036 -0.564 -24.761 1.00 92.62 110 LEU A N 1
ATOM 878 C CA . LEU A 1 110 ? 24.377 0.733 -24.183 1.00 92.62 110 LEU A CA 1
ATOM 879 C C . LEU A 1 110 ? 24.559 0.690 -22.655 1.00 92.62 110 LEU A C 1
ATOM 881 O O . LEU A 1 110 ? 25.017 1.663 -22.055 1.00 92.62 110 LEU A O 1
ATOM 885 N N . LEU A 1 111 ? 24.212 -0.421 -21.994 1.00 91.56 111 LEU A N 1
ATOM 886 C CA . LEU A 1 111 ? 24.339 -0.547 -20.543 1.00 91.56 111 LEU A CA 1
ATOM 887 C C . LEU A 1 111 ? 25.776 -0.907 -20.119 1.00 91.56 111 LEU A C 1
ATOM 889 O O . LEU A 1 111 ? 26.378 -1.837 -20.669 1.00 91.56 111 LEU A O 1
ATOM 893 N N . PRO A 1 112 ? 26.311 -0.284 -19.049 1.00 95.50 112 PRO A N 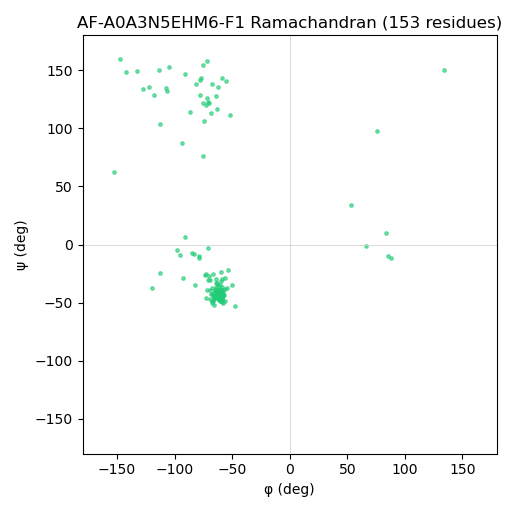1
ATOM 894 C CA . PRO A 1 112 ? 27.579 -0.694 -18.455 1.00 95.50 112 PRO A CA 1
ATOM 895 C C . PRO A 1 112 ? 27.578 -2.177 -18.059 1.00 95.50 112 PRO A C 1
ATOM 897 O O . PRO A 1 112 ? 26.605 -2.667 -17.479 1.00 95.50 112 PRO A O 1
ATOM 900 N N . LYS A 1 113 ? 28.700 -2.887 -18.272 1.00 93.88 113 LYS A N 1
ATOM 901 C CA . LYS A 1 113 ? 28.838 -4.332 -17.969 1.00 93.88 113 LYS A CA 1
ATOM 902 C C . LYS A 1 113 ? 28.395 -4.710 -16.548 1.00 93.88 113 LYS A C 1
ATOM 904 O O . LYS A 1 113 ? 27.822 -5.774 -16.353 1.00 93.88 113 LYS A O 1
ATOM 909 N N . LYS A 1 114 ? 28.611 -3.829 -15.563 1.00 95.19 114 LYS A N 1
ATOM 910 C CA . LYS A 1 114 ? 28.193 -4.038 -14.163 1.00 95.19 114 LYS A CA 1
ATOM 911 C C . LYS A 1 114 ? 26.670 -3.973 -13.957 1.00 95.19 114 LYS A C 1
ATOM 913 O O . LYS A 1 114 ? 26.162 -4.587 -13.027 1.00 95.19 114 LYS A O 1
ATOM 918 N N . ILE A 1 115 ? 25.946 -3.235 -14.800 1.00 94.12 115 ILE A N 1
ATOM 919 C CA . ILE A 1 115 ? 24.497 -2.998 -14.682 1.00 94.12 115 ILE A CA 1
ATOM 920 C C . ILE A 1 115 ? 23.695 -4.032 -15.480 1.00 94.12 115 ILE A C 1
ATOM 922 O O . ILE A 1 115 ? 22.584 -4.368 -15.067 1.00 94.12 115 ILE A O 1
ATOM 926 N N . LYS A 1 116 ? 24.258 -4.584 -16.569 1.00 92.75 116 LYS A N 1
ATOM 927 C CA . LYS A 1 116 ? 23.581 -5.587 -17.413 1.00 92.75 116 LYS A CA 1
ATOM 928 C C . LYS A 1 116 ? 22.940 -6.722 -16.587 1.00 92.75 116 LYS A C 1
ATOM 930 O O . LYS A 1 116 ? 21.725 -6.865 -16.696 1.00 92.75 116 LYS A O 1
ATOM 935 N N . PRO A 1 117 ? 23.648 -7.431 -15.676 1.00 93.88 117 PRO A N 1
ATOM 936 C CA . PRO A 1 117 ? 23.053 -8.528 -14.899 1.00 93.88 117 PRO A CA 1
ATOM 937 C C . PRO A 1 117 ? 21.902 -8.078 -13.988 1.00 93.88 117 PRO A C 1
ATOM 939 O O . PRO A 1 117 ? 20.926 -8.799 -13.778 1.00 93.88 117 PRO A O 1
ATOM 942 N N . PHE A 1 118 ? 22.006 -6.868 -13.433 1.00 92.75 118 PHE A N 1
ATOM 943 C CA . PHE A 1 118 ? 20.974 -6.293 -12.576 1.00 92.75 118 PHE A CA 1
ATOM 944 C C . PHE A 1 118 ? 19.702 -5.970 -13.369 1.00 92.75 118 PHE A C 1
ATOM 946 O O . PHE A 1 118 ? 18.602 -6.290 -12.914 1.00 92.75 118 PHE A O 1
ATOM 953 N N . HIS A 1 119 ? 19.853 -5.406 -14.571 1.00 93.62 119 HIS A N 1
ATOM 954 C CA . HIS A 1 119 ? 18.747 -5.158 -15.498 1.00 93.62 119 HIS A CA 1
ATOM 955 C C . HIS A 1 119 ? 18.007 -6.453 -15.851 1.00 93.62 119 HIS A C 1
ATOM 957 O O . HIS A 1 119 ? 16.789 -6.514 -15.667 1.00 93.62 119 HIS A O 1
ATOM 963 N N . GLU A 1 120 ? 18.723 -7.513 -16.254 1.00 92.50 120 GLU A N 1
ATOM 964 C CA . GLU A 1 120 ? 18.078 -8.785 -16.629 1.00 92.50 120 GLU A CA 1
ATOM 965 C C . GLU A 1 120 ? 17.332 -9.396 -15.444 1.00 92.50 120 GLU A C 1
ATOM 967 O O . GLU A 1 120 ? 16.182 -9.821 -15.570 1.00 92.50 120 GLU A O 1
ATOM 972 N N . LYS A 1 121 ? 17.961 -9.383 -14.264 1.00 95.06 121 LYS A N 1
ATOM 973 C CA . LYS A 1 121 ? 17.369 -9.915 -13.037 1.00 95.06 121 LYS A CA 1
ATOM 974 C C . LYS A 1 121 ? 16.072 -9.196 -12.674 1.00 95.06 121 LYS A C 1
ATOM 976 O O . LYS A 1 121 ? 15.114 -9.849 -12.255 1.00 95.06 121 LYS A O 1
ATOM 981 N N . ILE A 1 122 ? 16.018 -7.870 -12.814 1.00 93.88 122 ILE A N 1
ATOM 982 C CA . ILE A 1 122 ? 14.788 -7.108 -12.564 1.00 93.88 122 ILE A CA 1
ATOM 983 C C . ILE A 1 122 ? 13.734 -7.445 -13.614 1.00 93.88 122 ILE A C 1
ATOM 985 O O . ILE A 1 122 ? 12.609 -7.777 -13.240 1.00 93.88 122 ILE A O 1
ATOM 989 N N . LEU A 1 123 ? 14.084 -7.391 -14.901 1.00 93.75 123 LEU A N 1
ATOM 990 C CA . LEU A 1 123 ? 13.144 -7.661 -15.988 1.00 93.75 123 LEU A CA 1
ATOM 991 C C . LEU A 1 123 ? 12.509 -9.052 -15.839 1.00 93.75 123 LEU A C 1
ATOM 993 O O . LEU A 1 123 ? 11.282 -9.170 -15.837 1.00 93.75 123 LEU A O 1
ATOM 997 N N . MET A 1 124 ? 13.329 -10.077 -15.601 1.00 94.69 124 MET A N 1
ATOM 998 C CA . MET A 1 124 ? 12.880 -11.453 -15.395 1.00 94.69 124 MET A CA 1
ATOM 999 C C . MET A 1 124 ? 11.945 -11.571 -14.184 1.00 94.69 124 MET A C 1
ATOM 1001 O O . MET A 1 124 ? 10.864 -12.152 -14.286 1.00 94.69 124 MET A O 1
ATOM 1005 N N . ARG A 1 125 ? 12.304 -10.970 -13.039 1.00 94.31 125 ARG A N 1
ATOM 1006 C CA . ARG A 1 125 ? 11.454 -10.973 -11.833 1.00 94.31 125 ARG A CA 1
ATOM 1007 C C . ARG A 1 125 ? 10.085 -10.348 -12.093 1.00 94.31 125 ARG A C 1
ATOM 1009 O O . ARG A 1 125 ? 9.071 -10.896 -11.658 1.00 94.31 125 ARG A O 1
ATOM 1016 N N . LEU A 1 126 ? 10.040 -9.216 -12.796 1.00 93.44 126 LEU A N 1
ATOM 1017 C CA . LEU A 1 126 ? 8.781 -8.536 -13.101 1.00 93.44 126 LEU A CA 1
ATOM 1018 C C . LEU A 1 126 ? 7.915 -9.352 -14.069 1.00 93.44 126 LEU A C 1
ATOM 1020 O O . LEU A 1 126 ? 6.711 -9.478 -13.833 1.00 93.44 126 LEU A O 1
ATOM 1024 N N . GLN A 1 127 ? 8.514 -9.943 -15.107 1.00 93.50 127 GLN A N 1
ATOM 1025 C CA . GLN A 1 127 ? 7.819 -10.802 -16.072 1.00 93.50 127 GLN A CA 1
ATOM 1026 C C . GLN A 1 127 ? 7.245 -12.063 -15.415 1.00 93.50 127 GLN A C 1
ATOM 1028 O O . GLN A 1 127 ? 6.071 -12.376 -15.619 1.00 93.50 127 GLN A O 1
ATOM 1033 N N . ILE A 1 128 ? 8.022 -12.748 -14.567 1.00 94.31 128 ILE A N 1
ATOM 1034 C CA . ILE A 1 128 ? 7.552 -13.922 -13.815 1.00 94.31 128 ILE A CA 1
ATOM 1035 C C . ILE A 1 128 ? 6.361 -13.548 -12.936 1.00 94.31 128 ILE A C 1
ATOM 1037 O O . ILE A 1 128 ? 5.329 -14.220 -12.966 1.00 94.31 128 ILE A O 1
ATOM 1041 N N . LYS A 1 129 ? 6.462 -12.447 -12.184 1.00 91.69 129 LYS A N 1
ATOM 1042 C CA . LYS A 1 129 ? 5.376 -12.019 -11.299 1.00 91.69 129 LYS A CA 1
ATOM 1043 C C . LYS A 1 129 ? 4.105 -11.679 -12.091 1.00 91.69 129 LYS A C 1
ATOM 1045 O O . LYS A 1 129 ? 3.011 -12.055 -11.683 1.00 91.69 129 LYS A O 1
ATOM 1050 N N . GLN A 1 130 ? 4.245 -11.031 -13.251 1.00 91.75 130 GLN A N 1
ATOM 1051 C CA . GLN A 1 130 ? 3.131 -10.751 -14.166 1.00 91.75 130 GLN A CA 1
ATOM 1052 C C . GLN A 1 130 ? 2.483 -12.036 -14.713 1.00 91.75 130 GLN A C 1
ATOM 1054 O O . GLN A 1 130 ? 1.257 -12.105 -14.827 1.00 91.75 130 GLN A O 1
ATOM 1059 N N . LEU A 1 131 ? 3.285 -13.055 -15.041 1.00 92.25 131 LEU A N 1
ATOM 1060 C CA . LEU A 1 131 ? 2.804 -14.351 -15.523 1.00 92.25 131 LEU A CA 1
ATOM 1061 C C . LEU A 1 131 ? 2.022 -15.106 -14.442 1.00 92.25 131 LEU A C 1
ATOM 1063 O O . LEU A 1 131 ? 0.957 -15.654 -14.735 1.00 92.25 131 LEU A O 1
ATOM 1067 N N . ILE A 1 132 ? 2.536 -15.130 -13.209 1.00 91.06 132 ILE A N 1
ATOM 1068 C CA . ILE A 1 132 ? 1.877 -15.769 -12.061 1.00 91.06 132 ILE A CA 1
ATOM 1069 C C . ILE A 1 132 ? 0.516 -15.118 -11.807 1.00 91.06 132 ILE A C 1
ATOM 1071 O O . ILE A 1 132 ? -0.485 -15.825 -11.735 1.00 91.06 132 ILE A O 1
ATOM 1075 N N . GLU A 1 133 ? 0.447 -13.785 -11.767 1.00 87.69 133 GLU A N 1
ATOM 1076 C CA . GLU A 1 133 ? -0.815 -13.054 -11.582 1.00 87.69 133 GLU A CA 1
ATOM 1077 C C . GLU A 1 133 ? -1.823 -13.345 -12.701 1.00 87.69 133 GLU A C 1
ATOM 1079 O O . GLU A 1 133 ? -3.000 -13.588 -12.437 1.00 87.69 133 GLU A O 1
ATOM 1084 N N . HIS A 1 134 ? -1.368 -13.395 -13.956 1.00 87.38 134 HIS A N 1
ATOM 1085 C CA . HIS A 1 134 ? -2.235 -13.743 -15.082 1.00 87.38 134 HIS A CA 1
ATOM 1086 C C . HIS A 1 134 ? -2.756 -15.189 -14.996 1.00 87.38 134 HIS A C 1
ATOM 1088 O O . HIS A 1 134 ? -3.915 -15.460 -15.314 1.00 87.38 134 HIS A O 1
ATOM 1094 N N . ARG A 1 135 ? -1.920 -16.141 -14.559 1.00 88.94 135 ARG A N 1
ATOM 1095 C CA . ARG A 1 135 ? -2.345 -17.531 -14.317 1.00 88.94 135 ARG A CA 1
ATOM 1096 C C . ARG A 1 135 ? -3.350 -17.614 -13.171 1.00 88.94 135 ARG A C 1
ATOM 1098 O O . ARG A 1 135 ? -4.390 -18.236 -13.360 1.00 88.94 135 ARG A O 1
ATOM 1105 N N . ALA A 1 136 ? -3.086 -16.951 -12.048 1.00 87.31 136 ALA A N 1
ATOM 1106 C CA . ALA A 1 136 ? -3.997 -16.902 -10.909 1.00 87.31 136 ALA A CA 1
ATOM 1107 C C . ALA A 1 136 ? -5.367 -16.330 -11.310 1.00 87.31 136 ALA A C 1
ATOM 1109 O O . ALA A 1 136 ? -6.391 -16.934 -11.005 1.00 87.31 1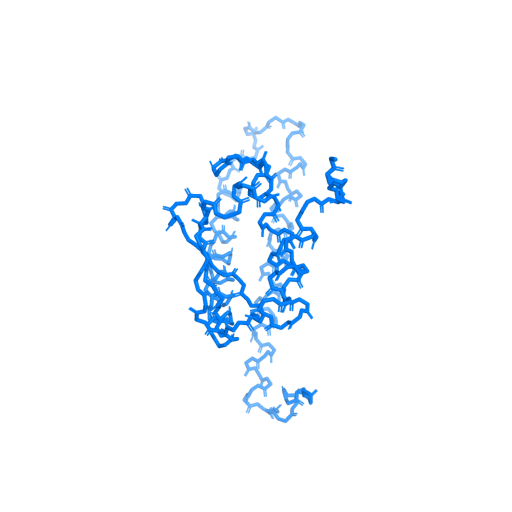36 ALA A O 1
ATOM 1110 N N . GLY A 1 137 ? -5.392 -15.239 -12.084 1.00 84.75 137 GLY A N 1
ATOM 1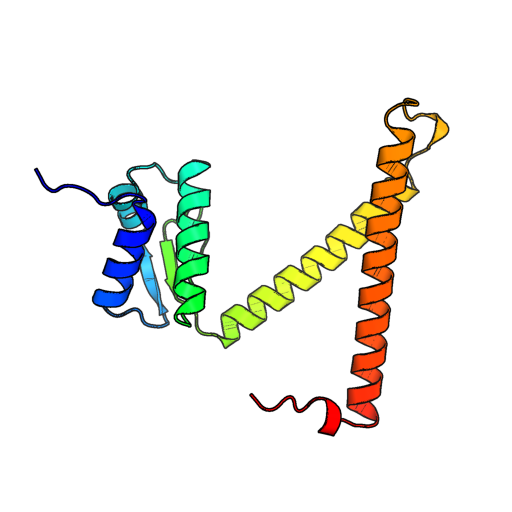111 C CA . GLY A 1 137 ? -6.633 -14.664 -12.612 1.00 84.75 137 GLY A CA 1
ATOM 1112 C C . GLY A 1 137 ? -7.412 -15.624 -13.519 1.00 84.75 137 GLY A C 1
ATOM 1113 O O . GLY A 1 137 ? -8.630 -15.736 -13.391 1.00 84.75 137 GLY A O 1
ATOM 1114 N N . ARG A 1 138 ? -6.725 -16.372 -14.397 1.00 87.88 138 ARG A N 1
ATOM 1115 C CA . ARG A 1 138 ? -7.363 -17.396 -15.247 1.00 87.88 138 ARG A CA 1
ATOM 1116 C C . ARG A 1 138 ? -7.933 -18.558 -14.437 1.00 87.88 138 ARG A C 1
ATOM 1118 O O . ARG A 1 138 ? -9.060 -18.966 -14.700 1.00 87.88 138 ARG A O 1
ATOM 1125 N N . ILE A 1 139 ? -7.181 -19.063 -13.460 1.00 87.81 139 ILE A N 1
ATOM 1126 C CA . ILE A 1 139 ? -7.638 -20.132 -12.560 1.00 87.81 139 ILE A CA 1
ATOM 1127 C C . ILE A 1 139 ? -8.860 -19.655 -11.778 1.00 87.81 139 ILE A C 1
ATOM 1129 O O . ILE A 1 139 ? -9.876 -20.340 -11.762 1.00 87.81 139 ILE A O 1
ATOM 1133 N N . HIS A 1 140 ? -8.804 -18.454 -11.202 1.00 85.50 140 HIS A N 1
ATOM 1134 C CA . HIS A 1 140 ? -9.926 -17.880 -10.470 1.00 85.50 140 HIS A CA 1
ATOM 1135 C C . HIS A 1 140 ? -11.175 -17.737 -11.352 1.00 85.50 140 HIS A C 1
ATOM 1137 O O . HIS A 1 140 ? -12.249 -18.188 -10.968 1.00 85.50 140 HIS A O 1
ATOM 1143 N N . GLY A 1 141 ? -11.034 -17.197 -12.568 1.00 84.31 141 GLY A N 1
ATOM 1144 C CA . GLY A 1 141 ? -12.147 -17.079 -13.514 1.00 84.31 141 GLY A CA 1
ATOM 1145 C C . GLY A 1 141 ? -12.707 -18.430 -13.978 1.00 84.31 141 GLY A C 1
ATOM 1146 O O . GLY A 1 141 ? -13.910 -18.552 -14.204 1.00 84.31 141 GLY A O 1
ATOM 1147 N N . TYR A 1 142 ? -11.864 -19.459 -14.095 1.00 88.25 142 TYR A N 1
ATOM 1148 C CA . TYR A 1 142 ? -12.308 -20.828 -14.361 1.00 88.25 142 TYR A CA 1
ATOM 1149 C C . TYR A 1 142 ? -13.102 -21.399 -13.179 1.00 88.25 142 TYR A C 1
ATOM 1151 O O . TYR A 1 142 ? -14.212 -21.895 -13.374 1.00 88.25 142 TYR A O 1
ATOM 1159 N N . LEU A 1 143 ? -12.575 -21.274 -11.956 1.00 87.81 143 LEU A N 1
ATOM 1160 C CA . LEU A 1 143 ? -13.226 -21.747 -10.733 1.00 87.81 143 LEU A CA 1
ATOM 1161 C C . LEU A 1 143 ? -14.571 -21.051 -10.503 1.00 87.81 143 LEU A C 1
ATOM 1163 O O . LEU A 1 143 ? -15.553 -21.735 -10.238 1.00 87.81 143 LEU A O 1
ATOM 1167 N N . GLN A 1 144 ? -14.664 -19.735 -10.715 1.00 86.81 144 GLN A N 1
ATOM 1168 C CA . GLN A 1 144 ? -15.934 -19.002 -10.623 1.00 86.81 144 GLN A CA 1
ATOM 1169 C C . GLN A 1 144 ? -17.009 -19.571 -11.558 1.00 86.81 144 GLN A C 1
ATOM 1171 O O . GLN A 1 144 ? -18.174 -19.644 -11.185 1.00 86.81 144 GLN A O 1
ATOM 1176 N N . LYS A 1 145 ? -16.626 -19.991 -12.771 1.00 88.25 145 LYS A N 1
ATOM 1177 C CA . LYS A 1 145 ? -17.561 -20.515 -13.778 1.00 88.25 145 LYS A CA 1
ATOM 1178 C C . LYS A 1 145 ? -17.914 -21.988 -13.582 1.00 88.25 145 LYS A C 1
ATOM 1180 O O . LYS A 1 145 ? -19.010 -22.394 -13.953 1.00 88.25 145 LYS A O 1
ATOM 1185 N N . LYS A 1 146 ? -16.968 -22.805 -13.112 1.00 90.56 146 LYS A N 1
ATOM 1186 C CA . LYS A 1 146 ? -17.078 -24.276 -13.144 1.00 90.56 146 LYS A CA 1
ATOM 1187 C C . LYS A 1 146 ? -17.201 -24.925 -11.772 1.00 90.56 146 LYS A C 1
ATOM 1189 O O . LYS A 1 146 ? -17.734 -26.024 -11.686 1.00 90.56 146 LYS A O 1
ATOM 1194 N N . ALA A 1 147 ? -16.717 -24.276 -10.721 1.00 85.38 147 ALA A N 1
ATOM 1195 C CA . ALA A 1 147 ? -16.714 -24.823 -9.372 1.00 85.38 147 ALA A CA 1
ATOM 1196 C C . ALA A 1 147 ? -16.758 -23.696 -8.321 1.00 85.38 147 ALA A C 1
ATOM 1198 O O . ALA A 1 147 ? -15.817 -23.556 -7.536 1.00 85.38 147 ALA A O 1
ATOM 1199 N N . PRO A 1 148 ? -17.833 -22.881 -8.282 1.00 83.69 148 PRO A N 1
ATOM 1200 C CA . PRO A 1 148 ? -17.918 -21.727 -7.382 1.00 83.69 148 PRO A CA 1
ATOM 1201 C C . PRO A 1 148 ? -17.806 -22.125 -5.904 1.00 83.69 148 PRO A C 1
ATOM 1203 O O . PRO A 1 148 ? -17.190 -21.404 -5.128 1.00 83.69 148 PRO A O 1
ATOM 1206 N N . LYS A 1 149 ? -18.278 -23.327 -5.542 1.00 84.94 149 LYS A N 1
ATOM 1207 C CA . LYS A 1 149 ? -18.162 -23.898 -4.189 1.00 84.94 149 LYS A CA 1
ATOM 1208 C C . LYS A 1 149 ? -16.714 -24.060 -3.702 1.00 84.94 149 LYS A C 1
ATOM 1210 O O . LYS A 1 149 ? -16.484 -24.091 -2.505 1.00 84.94 149 LYS A O 1
ATOM 1215 N N . LEU A 1 150 ? -15.730 -24.154 -4.606 1.00 79.62 150 LEU A N 1
ATOM 1216 C CA . LEU A 1 150 ? -14.306 -24.220 -4.239 1.00 79.62 150 LEU A CA 1
ATOM 1217 C C . LEU A 1 150 ? -13.713 -22.849 -3.877 1.00 79.62 150 LEU A C 1
ATOM 1219 O O . LEU A 1 150 ? -12.590 -22.782 -3.388 1.00 79.62 150 LEU A O 1
ATOM 1223 N N . LEU A 1 151 ? -14.434 -21.758 -4.152 1.00 76.88 151 LEU A N 1
ATOM 1224 C CA . LEU A 1 151 ? -14.024 -20.395 -3.806 1.00 76.88 151 LEU A CA 1
ATOM 1225 C C . LEU A 1 151 ? -14.619 -19.917 -2.477 1.00 76.88 151 LEU A C 1
ATOM 1227 O O . LEU A 1 151 ? -14.203 -18.875 -1.975 1.00 76.88 151 LEU A O 1
ATOM 1231 N N . GLU A 1 152 ? -15.554 -20.672 -1.900 1.00 76.62 152 GLU A N 1
ATOM 1232 C CA . GLU A 1 152 ? -16.079 -20.453 -0.554 1.00 76.62 152 GLU A CA 1
ATOM 1233 C C . GLU A 1 152 ? -15.038 -20.928 0.469 1.00 76.62 152 GLU A C 1
ATOM 1235 O O . GLU A 1 152 ? -15.124 -22.010 1.047 1.00 76.62 152 GLU A O 1
ATOM 1240 N N . ILE A 1 153 ? -13.992 -20.126 0.669 1.00 62.44 153 ILE A N 1
ATOM 1241 C CA . ILE A 1 153 ? -13.127 -20.280 1.837 1.00 62.44 153 ILE A CA 1
ATOM 1242 C C . ILE A 1 153 ? -13.989 -19.877 3.036 1.00 62.44 153 ILE A C 1
ATOM 1244 O O . ILE A 1 153 ? -14.406 -18.722 3.118 1.00 62.44 153 ILE A O 1
ATOM 1248 N N . ARG A 1 154 ? -14.302 -20.836 3.919 1.00 47.81 154 ARG A N 1
ATOM 1249 C CA . ARG A 1 154 ? -14.967 -20.569 5.203 1.00 47.81 154 ARG A CA 1
ATOM 1250 C C . ARG A 1 154 ? -14.174 -19.478 5.933 1.00 47.81 154 ARG A C 1
ATOM 1252 O O . ARG A 1 154 ? -13.017 -19.714 6.279 1.00 47.81 154 ARG A O 1
ATOM 1259 N N . ALA A 1 155 ? -14.788 -18.303 6.057 1.00 36.75 155 ALA A N 1
ATOM 1260 C CA . ALA A 1 155 ? -14.338 -17.214 6.916 1.00 36.75 155 ALA A CA 1
ATOM 1261 C C . ALA A 1 155 ? -14.521 -17.590 8.390 1.00 36.75 155 ALA A C 1
ATOM 1263 O O . ALA A 1 155 ? -15.465 -18.368 8.675 1.00 36.75 155 ALA A O 1
#

Secondary structure (DSSP, 8-state):
---PPSSHHHHHHHHHHHT---TT-EEEHHHHHHHHTS-TTSHHHHHHHHHHHHHHHHTT-EEES-TTTTSEEEEE-HHHHHHHHHHHHHHHHHHHHHHHHHHHTS-STTS-TTTHHHHHHHHHHHHHHHHHHHHHHHHHHHHHHH-GGGS----

Sequence (155 aa):
MSVRKLPLWKSLVEDLITEGVEHGKVYDAARFEEALSCKRGTREFGLAVHEIKMELERHGFYLQGHAIREGSLTIIPPEKHISIAKASERRNQKNRRRAIALLGATDRELLPKKIKPFHEKILMRLQIKQLIEHRAGRIHGYLQKKAPKLLEIRA

Solvent-accessible surface area (backbone atoms only — not comparable to full-atom values): 8818 Å² total; per-residue (Å²): 132,86,84,80,63,80,63,43,48,55,56,51,47,52,50,45,54,73,70,60,74,50,72,70,45,73,42,55,32,68,60,49,25,63,64,58,72,38,58,72,70,39,70,66,39,54,50,45,54,47,54,40,32,58,53,37,45,76,74,74,38,41,67,41,67,50,47,67,78,65,52,28,36,30,26,44,50,69,72,57,49,54,50,50,51,53,52,51,49,54,49,51,53,53,52,47,54,50,51,48,51,56,57,70,68,48,66,65,84,81,45,56,80,86,48,44,65,56,52,52,54,50,47,51,54,53,51,51,53,54,51,51,53,54,49,50,52,50,51,50,56,47,35,61,76,77,41,49,76,79,68,64,70,84,126